Protein AF-A0A7K1Y339-F1 (afdb_monomer_lite)

Sequence (125 aa):
MKIVFTLLFFILSVAIARSQTPPGEPPVYSLSVVMKVKDITSVITISETKINALYTFFQKEETAFAHARDTNAPSLQTQALIASLKAEFRTILTPQELKAYSAKRRGAYYAETDSTITRQPGNRR

Foldseek 3Di:
DDPPPPPVPVVVPVPPDPPPDPPPDDDDADPQLVVQLCLLCVQDPDDPVLSVVSSVLVVVVVVVVVVCVVVVPDPVVVVVSLVVSLVVNCVSDDPVSLQSSCVVVPPPSNHDDPPDPPPPPPPDD

Radius of gyration: 18.91 Å; chains: 1; bounding box: 50×37×57 Å

Structure (mmCIF, N/CA/C/O backbone):
data_AF-A0A7K1Y339-F1
#
_entry.id   AF-A0A7K1Y339-F1
#
loop_
_atom_site.group_PDB
_atom_site.id
_atom_site.type_symbol
_atom_site.label_atom_id
_atom_site.label_alt_id
_atom_site.label_comp_id
_atom_site.label_asym_id
_atom_site.label_entity_id
_atom_site.label_seq_id
_atom_site.pdbx_PDB_ins_code
_atom_site.Cartn_x
_atom_site.Cartn_y
_atom_site.Cartn_z
_atom_site.occupancy
_atom_site.B_iso_or_equiv
_atom_site.auth_seq_id
_atom_site.auth_comp_id
_atom_site.auth_asym_id
_atom_site.auth_atom_id
_atom_site.pdbx_PDB_model_num
ATOM 1 N N . MET A 1 1 ? 36.202 19.076 -8.432 1.00 43.69 1 MET A N 1
ATOM 2 C CA . MET A 1 1 ? 35.023 18.625 -7.656 1.00 43.69 1 MET A CA 1
ATOM 3 C C . MET A 1 1 ? 33.811 19.464 -8.036 1.00 43.69 1 MET A C 1
ATOM 5 O O . MET A 1 1 ? 33.945 20.679 -7.980 1.00 43.69 1 MET A O 1
ATOM 9 N N . LYS A 1 2 ? 32.690 18.809 -8.395 1.00 44.88 2 LYS A N 1
ATOM 10 C CA . LYS A 1 2 ? 31.268 19.251 -8.366 1.00 44.88 2 LYS A CA 1
ATOM 11 C C . LYS A 1 2 ? 30.486 18.641 -9.547 1.00 44.88 2 LYS A C 1
ATOM 13 O O . LYS A 1 2 ? 30.092 19.334 -10.471 1.00 44.88 2 LYS A O 1
ATOM 18 N N . ILE A 1 3 ? 30.258 17.328 -9.489 1.00 48.50 3 ILE A N 1
ATOM 19 C CA . ILE A 1 3 ? 29.213 16.632 -10.263 1.00 48.50 3 ILE A CA 1
ATOM 20 C C . ILE A 1 3 ? 28.384 15.860 -9.234 1.00 48.50 3 ILE A C 1
ATOM 22 O O . ILE A 1 3 ? 28.547 14.659 -9.072 1.00 48.50 3 ILE A O 1
ATOM 26 N N . VAL A 1 4 ? 27.613 16.569 -8.406 1.00 52.59 4 VAL A N 1
ATOM 27 C CA . VAL A 1 4 ? 26.794 15.917 -7.358 1.00 52.59 4 VAL A CA 1
ATOM 28 C C . VAL A 1 4 ? 25.350 16.433 -7.331 1.00 52.59 4 VAL A C 1
ATOM 30 O O . VAL A 1 4 ? 24.521 15.887 -6.621 1.00 52.59 4 VAL A O 1
ATOM 33 N N . PHE A 1 5 ? 24.983 17.426 -8.146 1.00 46.12 5 PHE A N 1
ATOM 34 C CA . PHE A 1 5 ? 23.655 18.050 -8.037 1.00 46.12 5 PHE A CA 1
ATOM 35 C C . PHE A 1 5 ? 22.625 17.648 -9.097 1.00 46.12 5 PHE A C 1
ATOM 37 O O . PHE A 1 5 ? 21.471 18.046 -8.992 1.00 46.12 5 PHE A O 1
ATOM 44 N N . THR A 1 6 ? 22.986 16.823 -10.081 1.00 46.34 6 THR A N 1
ATOM 45 C CA . THR A 1 6 ? 22.084 16.494 -11.201 1.00 46.34 6 THR A CA 1
ATOM 46 C C . THR A 1 6 ? 21.335 15.170 -11.064 1.00 46.34 6 THR A C 1
ATOM 48 O O . THR A 1 6 ? 20.462 14.899 -11.881 1.00 46.34 6 THR A O 1
ATOM 51 N N . LEU A 1 7 ? 21.612 14.352 -10.040 1.00 44.91 7 LEU A N 1
ATOM 52 C CA . LEU A 1 7 ? 20.936 13.053 -9.887 1.00 44.91 7 LEU A CA 1
ATOM 53 C C . LEU A 1 7 ? 19.623 13.122 -9.085 1.00 44.91 7 LEU A C 1
ATOM 55 O O . LEU A 1 7 ? 18.794 12.224 -9.194 1.00 44.91 7 LEU A O 1
ATOM 59 N N . LEU A 1 8 ? 19.407 14.187 -8.304 1.00 45.91 8 LEU A N 1
ATOM 60 C CA . LEU A 1 8 ? 18.222 14.319 -7.443 1.00 45.91 8 LEU A CA 1
ATOM 61 C C . LEU A 1 8 ? 16.972 14.830 -8.174 1.00 45.91 8 LEU A C 1
ATOM 63 O O . LEU A 1 8 ? 15.867 14.656 -7.672 1.00 45.91 8 LEU A O 1
ATOM 67 N N . PHE A 1 9 ? 17.118 15.402 -9.372 1.00 43.44 9 PHE A N 1
ATOM 68 C CA . PHE A 1 9 ? 15.977 15.900 -10.149 1.00 43.44 9 PHE A CA 1
ATOM 69 C C . PHE A 1 9 ? 15.334 14.846 -11.061 1.00 43.44 9 PHE A C 1
ATOM 71 O O . PHE A 1 9 ? 14.187 15.013 -11.463 1.00 43.44 9 PHE A O 1
ATOM 78 N N . PHE A 1 10 ? 16.022 13.739 -11.366 1.00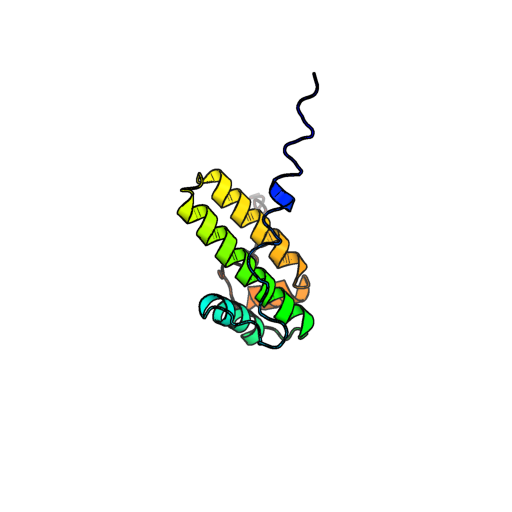 43.19 10 PHE A N 1
ATOM 79 C CA . PHE A 1 10 ? 15.504 12.754 -12.325 1.00 43.19 10 PHE A CA 1
ATOM 80 C C . PHE A 1 10 ? 14.452 11.804 -11.727 1.00 43.19 10 PHE A C 1
ATOM 82 O O . PHE A 1 10 ? 13.644 11.235 -12.454 1.00 43.19 10 PHE A O 1
ATOM 89 N N . ILE A 1 11 ? 14.403 11.671 -10.398 1.00 50.03 11 ILE A N 1
ATOM 90 C CA . ILE A 1 11 ? 13.424 10.805 -9.719 1.00 50.03 11 ILE A CA 1
ATOM 91 C C . ILE A 1 11 ? 12.065 11.513 -9.560 1.00 50.03 11 ILE A C 1
ATOM 93 O O . ILE A 1 11 ? 11.037 10.858 -9.404 1.00 50.03 11 ILE A O 1
ATOM 97 N N . LEU A 1 12 ? 12.029 12.850 -9.648 1.00 43.50 12 LEU A N 1
ATOM 98 C CA . LEU A 1 12 ? 10.802 13.624 -9.432 1.00 43.50 12 LEU A CA 1
ATOM 99 C C . LEU A 1 12 ? 9.915 13.725 -10.689 1.00 43.50 12 LEU A C 1
ATOM 101 O O . LEU A 1 12 ? 8.715 13.957 -10.576 1.00 43.50 12 LEU A O 1
ATOM 105 N N . SER A 1 13 ? 10.466 13.487 -11.882 1.00 39.03 13 SER A N 1
ATOM 106 C CA . SER A 1 13 ? 9.750 13.694 -13.154 1.00 39.03 13 SER A CA 1
ATOM 107 C C . SER A 1 13 ? 8.990 12.470 -13.679 1.00 39.03 13 SER A C 1
ATOM 109 O O . SER A 1 13 ? 8.249 12.589 -14.652 1.00 39.03 13 SER A O 1
ATOM 111 N N . VAL A 1 14 ? 9.114 11.297 -13.046 1.00 45.62 14 VAL A N 1
ATOM 112 C CA . VAL A 1 14 ? 8.361 10.087 -13.451 1.00 45.62 14 VAL A CA 1
ATOM 113 C C . VAL A 1 14 ? 6.949 10.055 -12.834 1.00 45.62 14 VAL A C 1
ATOM 115 O O . VAL A 1 14 ? 6.114 9.242 -13.218 1.00 45.62 14 VAL A O 1
ATOM 118 N N . ALA A 1 15 ? 6.626 10.982 -11.927 1.00 44.94 15 ALA A N 1
ATOM 119 C CA . ALA A 1 15 ? 5.356 10.986 -11.199 1.00 44.94 15 ALA A CA 1
ATOM 120 C C . ALA A 1 15 ? 4.168 11.649 -11.930 1.00 44.94 15 ALA A C 1
ATOM 122 O O . ALA A 1 15 ? 3.056 11.581 -11.419 1.00 44.94 15 ALA A O 1
ATOM 123 N N . ILE A 1 16 ? 4.355 12.286 -13.096 1.00 46.22 16 ILE A N 1
ATOM 124 C CA . ILE A 1 16 ? 3.295 13.132 -13.696 1.00 46.22 16 ILE A CA 1
ATOM 125 C C . ILE A 1 16 ? 2.638 12.519 -14.951 1.00 46.22 16 ILE A C 1
ATOM 127 O O . ILE A 1 16 ? 1.604 13.000 -15.399 1.00 46.22 16 ILE A O 1
ATOM 131 N N . ALA A 1 17 ? 3.145 11.420 -15.517 1.00 40.41 17 ALA A N 1
ATOM 132 C CA . ALA A 1 17 ? 2.777 11.078 -16.898 1.00 40.41 17 ALA A CA 1
ATOM 133 C C . ALA A 1 17 ? 1.731 9.964 -17.130 1.00 40.41 17 ALA A C 1
ATOM 135 O O . ALA A 1 17 ? 1.423 9.726 -18.295 1.00 40.41 17 ALA A O 1
ATOM 136 N N . ARG A 1 18 ? 1.178 9.251 -16.128 1.00 46.31 18 ARG A N 1
ATOM 137 C CA . ARG A 1 18 ? 0.265 8.105 -16.414 1.00 46.31 18 ARG A CA 1
ATOM 138 C C . ARG A 1 18 ? -0.930 7.885 -15.477 1.00 46.31 18 ARG A C 1
ATOM 140 O O . ARG A 1 18 ? -1.367 6.753 -15.296 1.00 46.31 18 ARG A O 1
ATOM 147 N N . SER A 1 19 ? -1.522 8.945 -14.943 1.00 43.09 19 SER A N 1
ATOM 148 C CA . SER A 1 19 ? -2.806 8.827 -14.225 1.00 43.09 19 SER A CA 1
ATOM 149 C C . SER A 1 19 ? -3.696 10.057 -14.389 1.00 43.09 19 SER A C 1
ATOM 151 O O . SER A 1 19 ? -4.417 10.454 -13.481 1.00 43.09 19 SER A O 1
ATOM 153 N N . GLN A 1 20 ? -3.677 10.661 -15.578 1.00 40.06 20 GLN A N 1
ATOM 154 C CA . GLN A 1 20 ? -4.743 11.574 -15.978 1.00 40.06 20 GLN A CA 1
ATOM 155 C C . GLN A 1 20 ? -5.907 10.736 -16.513 1.00 40.06 20 GLN A C 1
ATOM 157 O O . GLN A 1 20 ? -6.031 10.520 -17.716 1.00 40.06 20 GLN A O 1
ATOM 162 N N . THR A 1 21 ? -6.738 10.212 -15.608 1.00 46.62 21 THR A N 1
ATOM 163 C CA . THR A 1 21 ? -8.114 9.848 -15.963 1.00 46.62 21 THR A CA 1
ATOM 164 C C . THR A 1 21 ? -8.769 11.091 -16.580 1.00 46.62 21 THR A C 1
ATOM 166 O O . THR A 1 21 ? -8.566 12.192 -16.051 1.00 46.62 21 THR A O 1
ATOM 169 N N . PRO A 1 22 ? -9.518 10.970 -17.690 1.00 49.03 22 PRO A N 1
ATOM 170 C CA . PRO A 1 22 ? -10.270 12.088 -18.243 1.00 49.03 22 PRO A CA 1
ATOM 171 C C . PRO A 1 22 ? -11.114 12.755 -17.144 1.00 49.03 22 PRO A C 1
ATOM 173 O O . PRO A 1 22 ? -11.708 12.043 -16.326 1.00 49.03 22 PRO A O 1
ATOM 176 N N . PRO A 1 23 ? -11.177 14.099 -17.080 1.00 48.56 23 PRO A N 1
ATOM 177 C CA . PRO A 1 23 ? -12.014 14.776 -16.100 1.00 48.56 23 PRO A CA 1
ATOM 178 C C . PRO A 1 23 ? -13.475 14.356 -16.313 1.00 48.56 23 PRO A C 1
ATOM 180 O O . PRO A 1 23 ? -14.069 14.678 -17.337 1.00 48.56 23 PRO A O 1
ATOM 183 N N . GLY A 1 24 ? -14.034 13.610 -15.355 1.00 51.12 24 GLY A N 1
ATOM 184 C CA . GLY A 1 24 ? -15.418 13.122 -15.391 1.00 51.12 24 GLY A CA 1
ATOM 185 C C . GLY A 1 24 ? -15.583 11.605 -15.275 1.00 51.12 24 GLY A C 1
ATOM 186 O O . GLY A 1 24 ? -16.692 11.158 -14.993 1.00 51.12 24 GLY A O 1
ATOM 187 N N . GLU A 1 25 ? -14.516 10.814 -15.418 1.00 56.31 25 GLU A N 1
ATOM 188 C CA . GLU A 1 25 ? -14.578 9.365 -15.191 1.00 56.31 25 GLU A CA 1
ATOM 189 C C . GLU A 1 25 ? -14.019 8.984 -13.811 1.00 56.31 25 GLU A C 1
ATOM 191 O O . GLU A 1 25 ? -12.963 9.489 -13.409 1.00 56.31 25 GLU A O 1
ATOM 196 N N . PRO A 1 26 ? -14.704 8.101 -13.055 1.00 60.53 26 PRO A N 1
ATOM 197 C CA . PRO A 1 26 ? -14.173 7.609 -11.795 1.00 60.53 26 PRO A CA 1
ATOM 198 C C . PRO A 1 26 ? -12.864 6.844 -12.050 1.00 60.53 26 PRO A C 1
ATOM 200 O O . PRO A 1 26 ? -12.760 6.120 -13.043 1.00 60.53 26 PRO A O 1
ATOM 203 N N . PRO A 1 27 ? -11.855 6.964 -11.169 1.00 67.62 27 PRO A N 1
ATOM 204 C CA . PRO A 1 27 ? -10.621 6.205 -11.308 1.00 67.62 27 PRO A CA 1
ATOM 205 C C . PRO A 1 27 ? -10.926 4.703 -11.292 1.00 67.62 27 PRO A C 1
ATOM 207 O O . PRO A 1 27 ? -11.461 4.166 -10.320 1.00 67.62 27 PRO A O 1
ATOM 210 N N . VAL A 1 28 ? -10.587 4.018 -12.384 1.00 80.50 28 VAL A N 1
ATOM 211 C CA . VAL A 1 28 ? -10.723 2.563 -12.482 1.00 80.50 28 VAL A CA 1
ATOM 212 C C . VAL A 1 28 ? -9.484 1.926 -11.862 1.00 80.50 28 VAL A C 1
ATOM 214 O O . VAL A 1 28 ? -8.404 1.921 -12.451 1.00 80.50 28 VAL A O 1
ATOM 217 N N . TYR A 1 29 ? -9.634 1.405 -10.646 1.00 87.25 29 TYR A N 1
ATOM 218 C CA . TYR A 1 29 ? -8.570 0.688 -9.947 1.00 87.25 29 TYR A CA 1
ATOM 219 C C . TYR A 1 29 ? -8.504 -0.781 -10.378 1.00 87.25 29 TYR A C 1
ATOM 221 O O . TYR A 1 29 ? -9.526 -1.409 -10.662 1.00 87.25 29 TYR A O 1
ATOM 229 N N . SER A 1 30 ? -7.296 -1.351 -10.381 1.00 92.50 30 SER A N 1
ATOM 230 C CA . SER A 1 30 ? -7.108 -2.785 -10.612 1.00 92.50 30 SER A CA 1
ATOM 231 C C . SER A 1 30 ? -7.787 -3.607 -9.506 1.00 92.50 30 SER A C 1
ATOM 233 O O . SER A 1 30 ? -7.931 -3.157 -8.364 1.00 92.50 30 SER A O 1
ATOM 235 N N . LEU A 1 31 ? -8.156 -4.857 -9.808 1.00 92.62 31 LEU A N 1
ATOM 236 C CA . LEU A 1 31 ? -8.709 -5.768 -8.799 1.00 92.62 31 LEU A CA 1
ATOM 237 C C . LEU A 1 31 ? -7.740 -5.970 -7.620 1.00 92.62 31 LEU A C 1
ATOM 239 O O . LEU A 1 31 ? -8.176 -6.061 -6.476 1.00 92.62 31 LEU A O 1
ATOM 243 N N . SER A 1 32 ? -6.431 -6.001 -7.888 1.00 92.94 32 SER A N 1
ATOM 244 C CA . SER A 1 32 ? -5.388 -6.099 -6.860 1.00 92.94 32 SER A CA 1
ATOM 245 C C . SER A 1 32 ? -5.461 -4.925 -5.881 1.00 92.94 32 SER A C 1
ATOM 247 O O . SER A 1 32 ? -5.543 -5.137 -4.670 1.00 92.94 32 SER A O 1
ATOM 249 N N . VAL A 1 33 ? -5.519 -3.693 -6.399 1.00 93.88 33 VAL A N 1
ATOM 250 C CA . VAL A 1 33 ? -5.653 -2.473 -5.593 1.00 93.88 33 VAL A CA 1
ATOM 251 C C . VAL A 1 33 ? -6.926 -2.518 -4.747 1.00 93.88 33 VAL A C 1
ATOM 253 O O . VAL A 1 33 ? -6.860 -2.332 -3.531 1.00 93.88 33 VAL A O 1
ATOM 256 N N . VAL A 1 34 ? -8.072 -2.832 -5.358 1.00 94.62 34 VAL A N 1
ATOM 257 C CA . VAL A 1 34 ? -9.362 -2.921 -4.650 1.00 94.62 34 VAL A CA 1
ATOM 258 C C . VAL A 1 34 ? -9.301 -3.948 -3.520 1.00 94.62 34 VAL A C 1
ATOM 260 O O . VAL A 1 34 ? -9.744 -3.673 -2.405 1.00 94.62 34 VAL A O 1
ATOM 263 N N . MET A 1 35 ? -8.708 -5.116 -3.768 1.00 94.81 35 MET A N 1
ATOM 264 C CA . MET A 1 35 ? -8.581 -6.166 -2.759 1.00 94.81 35 MET A CA 1
ATOM 265 C C . MET A 1 35 ? -7.655 -5.764 -1.609 1.00 94.81 35 MET A C 1
ATOM 267 O O . MET A 1 35 ? -7.981 -6.059 -0.461 1.00 94.81 35 MET A O 1
ATOM 271 N N . LYS A 1 36 ? -6.553 -5.051 -1.877 1.00 94.88 36 LYS A N 1
ATOM 272 C CA . LYS A 1 36 ? -5.655 -4.534 -0.829 1.00 94.88 36 LYS A CA 1
ATOM 273 C C . LYS A 1 36 ? -6.322 -3.460 0.037 1.00 94.88 36 LYS A C 1
ATOM 275 O O . LYS A 1 36 ? -6.162 -3.472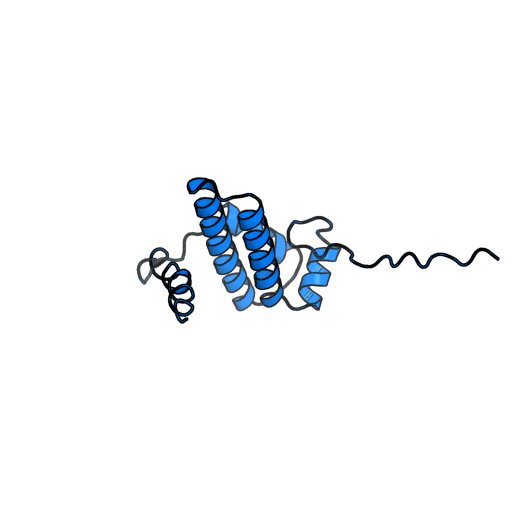 1.253 1.00 94.88 36 LYS A O 1
ATOM 280 N N . VAL A 1 37 ? -7.120 -2.563 -0.545 1.00 95.31 37 VAL A N 1
ATOM 281 C CA . VAL A 1 37 ? -7.888 -1.582 0.249 1.00 95.31 37 VAL A CA 1
ATOM 282 C C . VAL A 1 37 ? -8.981 -2.275 1.062 1.00 95.31 37 VAL A C 1
ATOM 284 O O . VAL A 1 37 ? -9.157 -1.987 2.249 1.00 95.31 37 V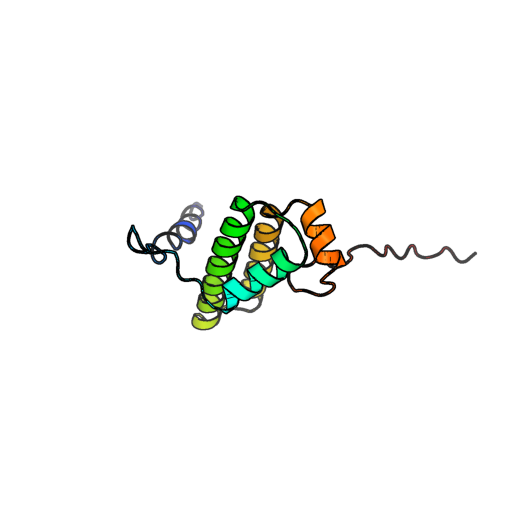AL A O 1
ATOM 287 N N . LYS A 1 38 ? -9.696 -3.228 0.455 1.00 93.94 38 LYS A N 1
ATOM 288 C CA . LYS A 1 38 ? -10.725 -4.021 1.137 1.00 93.94 38 LYS A CA 1
ATOM 289 C C . LYS A 1 38 ? -10.148 -4.832 2.297 1.00 93.94 38 LYS A C 1
ATOM 291 O O . LYS A 1 38 ? -10.775 -4.911 3.346 1.00 93.94 38 LYS A O 1
ATOM 296 N N . ASP A 1 39 ? -8.952 -5.393 2.135 1.00 92.75 39 ASP A N 1
ATOM 297 C CA . ASP A 1 39 ? -8.224 -6.099 3.192 1.00 92.75 39 ASP A CA 1
ATOM 298 C C . ASP A 1 39 ? -8.110 -5.253 4.467 1.00 92.75 39 ASP A C 1
ATOM 300 O O . ASP A 1 39 ? -8.464 -5.717 5.549 1.00 92.75 39 ASP A O 1
ATOM 304 N N . ILE A 1 40 ? -7.710 -3.990 4.325 1.00 93.81 40 ILE A N 1
ATOM 305 C CA . ILE A 1 40 ? -7.525 -3.062 5.446 1.00 93.81 40 ILE A CA 1
ATOM 306 C C . ILE A 1 40 ? -8.875 -2.609 6.009 1.00 93.81 40 ILE A C 1
ATOM 308 O O . ILE A 1 40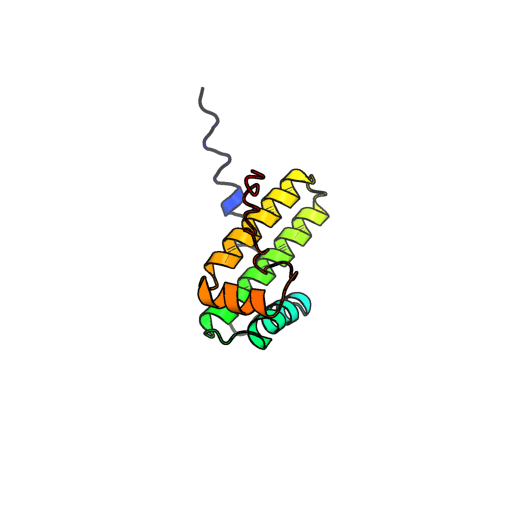 ? -9.135 -2.743 7.205 1.00 93.81 40 ILE A O 1
ATOM 312 N N . THR A 1 41 ? -9.755 -2.105 5.145 1.00 95.00 41 THR A N 1
ATOM 313 C CA . THR A 1 41 ? -11.058 -1.536 5.540 1.00 95.00 41 THR A CA 1
ATOM 314 C C . THR A 1 41 ? -12.036 -2.572 6.098 1.00 95.00 41 THR A C 1
ATOM 316 O O . THR A 1 41 ? -12.937 -2.220 6.852 1.00 95.00 41 THR A O 1
ATOM 319 N N . SER A 1 42 ? -11.847 -3.863 5.800 1.00 93.94 42 SER A N 1
ATOM 320 C CA . SER A 1 42 ? -12.626 -4.949 6.416 1.00 93.94 42 SER A CA 1
ATOM 321 C C . SER A 1 42 ? -12.292 -5.187 7.892 1.00 93.94 42 SER A C 1
ATOM 323 O O . SER A 1 42 ? -13.022 -5.889 8.590 1.00 93.94 42 SER A O 1
ATOM 325 N N . VAL A 1 43 ? -11.180 -4.621 8.363 1.00 92.56 43 VAL A N 1
ATOM 326 C CA . VAL A 1 43 ? -10.606 -4.886 9.683 1.00 92.56 43 VAL A CA 1
ATOM 327 C C . VAL A 1 43 ? -10.604 -3.639 10.561 1.00 92.56 43 VAL A C 1
ATOM 329 O O . VAL A 1 43 ? -10.800 -3.747 11.773 1.00 92.56 43 VAL A O 1
ATOM 332 N N . ILE A 1 44 ? -10.372 -2.470 9.966 1.00 92.88 44 ILE A N 1
ATOM 333 C CA . ILE A 1 44 ? -10.332 -1.187 10.666 1.00 92.88 44 ILE A CA 1
ATOM 334 C C . ILE A 1 44 ? -11.246 -0.164 9.994 1.00 92.88 44 ILE A C 1
ATOM 336 O O . ILE A 1 44 ? -11.302 -0.061 8.770 1.00 92.88 44 ILE A O 1
ATOM 340 N N . THR A 1 45 ? -11.923 0.637 10.814 1.00 95.00 45 THR A N 1
ATOM 341 C CA . THR A 1 45 ? -12.693 1.793 10.348 1.00 95.00 45 THR A CA 1
ATOM 342 C C . THR A 1 45 ? -11.765 2.996 10.233 1.00 95.00 45 THR A C 1
ATOM 344 O O . THR A 1 45 ? -11.123 3.377 11.210 1.00 95.00 45 THR A O 1
ATOM 347 N N . ILE A 1 46 ? -11.705 3.602 9.050 1.00 95.06 46 ILE A N 1
ATOM 348 C CA . ILE A 1 46 ? -10.874 4.773 8.743 1.00 95.06 46 ILE A CA 1
ATOM 349 C C . ILE A 1 46 ? -11.673 5.775 7.905 1.00 95.06 46 ILE A C 1
ATOM 351 O O . ILE A 1 46 ? -12.698 5.424 7.322 1.00 95.06 46 ILE A O 1
ATOM 355 N N . SER A 1 47 ? -11.219 7.028 7.852 1.00 95.69 47 SER A N 1
ATOM 356 C CA . SER A 1 47 ? -11.891 8.068 7.069 1.00 95.69 47 SER A CA 1
ATOM 357 C C . SER A 1 47 ? -11.800 7.814 5.562 1.00 95.69 47 SER A C 1
ATOM 359 O O . SER A 1 47 ? -10.830 7.233 5.073 1.00 95.69 47 SER A O 1
ATOM 361 N N . GLU A 1 48 ? -12.771 8.329 4.808 1.00 92.88 48 GLU A N 1
ATOM 362 C CA . GLU A 1 48 ? -12.788 8.256 3.340 1.00 92.88 48 GLU A CA 1
ATOM 363 C C . GLU A 1 48 ? -11.517 8.853 2.712 1.00 92.88 48 GLU A C 1
ATOM 365 O O . GLU A 1 48 ? -10.950 8.290 1.779 1.00 92.88 48 GLU A O 1
ATOM 370 N N . THR A 1 49 ? -10.980 9.927 3.297 1.00 94.56 49 THR A N 1
ATOM 371 C CA . THR A 1 49 ? -9.696 10.512 2.886 1.00 94.56 49 THR A CA 1
ATOM 372 C C . THR A 1 49 ? -8.548 9.499 2.944 1.00 94.56 49 THR A C 1
ATOM 374 O O . THR A 1 49 ? -7.739 9.438 2.021 1.00 94.56 49 THR A O 1
ATOM 377 N N . LYS A 1 50 ? -8.479 8.671 3.995 1.00 94.81 50 LYS A N 1
ATOM 378 C CA . LYS A 1 50 ? -7.456 7.619 4.112 1.00 94.81 50 LYS A CA 1
ATOM 379 C C . LYS A 1 50 ? -7.718 6.463 3.160 1.00 94.81 50 LYS A C 1
ATOM 381 O O . LYS A 1 50 ? -6.768 5.918 2.615 1.00 94.81 50 LYS A O 1
ATOM 386 N N . ILE A 1 51 ? -8.982 6.120 2.916 1.00 95.00 51 ILE A N 1
ATOM 387 C CA . ILE A 1 51 ? -9.354 5.114 1.912 1.00 95.00 51 ILE A CA 1
ATOM 388 C C . ILE A 1 51 ? -8.840 5.545 0.530 1.00 95.00 51 ILE A C 1
ATOM 390 O O . ILE A 1 51 ? -8.161 4.769 -0.140 1.00 95.00 51 ILE A O 1
ATOM 394 N N . ASN A 1 52 ? -9.059 6.802 0.143 1.00 93.56 52 ASN A N 1
ATOM 395 C CA . ASN A 1 52 ? -8.560 7.353 -1.121 1.00 93.56 52 ASN A CA 1
ATOM 396 C C . ASN A 1 52 ? -7.023 7.412 -1.171 1.00 93.56 52 ASN A C 1
ATOM 398 O O . ASN A 1 52 ? -6.416 7.111 -2.204 1.00 93.56 52 ASN A O 1
ATOM 402 N N . ALA A 1 53 ? -6.372 7.736 -0.049 1.00 94.12 53 ALA A N 1
ATOM 403 C CA . ALA A 1 53 ? -4.916 7.674 0.062 1.00 94.12 53 ALA A CA 1
ATOM 404 C C . ALA A 1 53 ? -4.379 6.241 -0.114 1.00 94.12 53 ALA A C 1
ATOM 406 O O . ALA A 1 53 ? -3.382 6.052 -0.807 1.00 94.12 53 ALA A O 1
ATOM 407 N N . LEU A 1 54 ? -5.056 5.226 0.436 1.00 95.94 54 LEU A N 1
ATOM 408 C CA . LEU A 1 54 ? -4.700 3.816 0.248 1.00 95.94 54 LEU A CA 1
ATOM 409 C C . LEU A 1 54 ? -4.857 3.377 -1.212 1.00 95.94 54 LEU A C 1
ATOM 411 O O . LEU A 1 54 ? -3.960 2.726 -1.742 1.00 95.94 54 LEU A O 1
ATOM 415 N N . TYR A 1 55 ? -5.948 3.761 -1.880 1.00 95.38 55 TYR A N 1
ATOM 416 C CA . TYR A 1 55 ? -6.130 3.505 -3.313 1.00 95.38 55 TYR A CA 1
ATOM 417 C C . TYR A 1 55 ? -4.981 4.085 -4.145 1.00 95.38 55 TYR A C 1
ATOM 419 O O . TYR A 1 55 ? -4.385 3.388 -4.967 1.00 95.38 55 TYR A O 1
ATOM 427 N N . THR A 1 56 ? -4.627 5.342 -3.877 1.00 94.19 56 THR A N 1
ATOM 428 C CA . THR A 1 56 ? -3.535 6.046 -4.565 1.00 94.19 56 THR A CA 1
ATOM 429 C C . THR A 1 56 ? -2.187 5.374 -4.300 1.00 94.19 56 THR A C 1
ATOM 431 O O . THR A 1 56 ? -1.404 5.136 -5.221 1.00 94.19 56 THR A O 1
ATOM 434 N N . PHE A 1 57 ? -1.930 5.010 -3.043 1.00 95.69 57 PHE A N 1
ATOM 435 C CA . PHE A 1 57 ? -0.720 4.311 -2.632 1.00 95.69 57 PHE A CA 1
ATOM 436 C C . PHE A 1 57 ? -0.574 2.949 -3.320 1.00 95.69 57 PHE A C 1
ATOM 438 O O . PHE A 1 57 ? 0.479 2.667 -3.886 1.00 95.69 57 PHE A O 1
ATOM 445 N N . PHE A 1 58 ? -1.616 2.115 -3.326 1.00 95.88 58 PHE A N 1
ATOM 446 C CA . PHE A 1 58 ? -1.543 0.788 -3.941 1.00 95.88 58 PHE A CA 1
ATOM 447 C C . PHE A 1 58 ? -1.452 0.848 -5.469 1.00 95.88 58 PHE A C 1
ATOM 449 O O . PHE A 1 58 ? -0.789 0.006 -6.070 1.00 95.88 58 PHE A O 1
ATOM 456 N N . GLN A 1 59 ? -2.035 1.864 -6.109 1.00 94.62 59 GLN A N 1
ATOM 457 C CA . GLN A 1 59 ? -1.833 2.101 -7.541 1.00 94.62 59 GLN A CA 1
ATOM 458 C C . GLN A 1 59 ? -0.373 2.473 -7.857 1.00 94.62 59 GLN A C 1
ATOM 460 O O . GLN A 1 59 ? 0.217 1.970 -8.821 1.00 94.62 59 GLN A O 1
ATOM 465 N N . LYS A 1 60 ? 0.241 3.322 -7.024 1.00 93.38 60 LYS A N 1
ATOM 466 C CA . LYS A 1 60 ? 1.668 3.660 -7.114 1.00 93.38 60 LYS A CA 1
ATOM 467 C C . LYS A 1 60 ? 2.553 2.435 -6.878 1.00 93.38 60 LYS A C 1
ATOM 469 O O . LYS A 1 60 ? 3.497 2.214 -7.631 1.00 93.38 60 LYS A O 1
ATOM 474 N N . GLU A 1 61 ? 2.249 1.642 -5.857 1.00 94.62 61 GLU A N 1
ATOM 475 C CA . GLU A 1 61 ? 2.957 0.405 -5.518 1.00 94.62 61 GLU A CA 1
ATOM 476 C C . GLU A 1 61 ? 2.933 -0.589 -6.692 1.00 94.62 61 GLU A C 1
ATOM 478 O O . GLU A 1 61 ? 3.980 -1.100 -7.088 1.00 94.62 61 GLU A O 1
ATOM 483 N N . GLU A 1 62 ? 1.761 -0.813 -7.295 1.00 93.00 62 GLU A N 1
ATOM 484 C CA . GLU A 1 62 ? 1.600 -1.687 -8.461 1.00 93.00 62 GLU A CA 1
ATOM 485 C C . GLU A 1 62 ? 2.459 -1.215 -9.641 1.00 93.00 62 GLU A C 1
ATOM 487 O O . GLU A 1 62 ? 3.196 -2.007 -10.232 1.00 93.00 62 GLU A O 1
ATOM 492 N N . THR A 1 63 ? 2.445 0.090 -9.921 1.00 91.50 63 THR A N 1
ATOM 493 C CA . THR A 1 63 ? 3.263 0.695 -10.983 1.00 91.50 63 THR A CA 1
ATOM 494 C C . THR A 1 63 ? 4.760 0.537 -10.702 1.00 91.50 63 THR A C 1
ATOM 496 O O . THR A 1 63 ? 5.535 0.205 -11.601 1.00 91.50 63 THR A O 1
ATOM 499 N N . ALA A 1 64 ? 5.182 0.738 -9.452 1.00 91.12 64 ALA A N 1
ATOM 500 C CA . ALA A 1 64 ? 6.580 0.630 -9.056 1.00 91.12 64 ALA A CA 1
ATOM 501 C C . ALA A 1 64 ? 7.104 -0.809 -9.172 1.00 91.12 64 ALA A C 1
ATOM 503 O O . ALA A 1 64 ? 8.218 -1.018 -9.657 1.00 91.12 64 ALA A O 1
ATOM 504 N N . PHE A 1 65 ? 6.303 -1.807 -8.786 1.00 90.31 65 PHE A N 1
ATOM 505 C CA . PHE A 1 65 ? 6.673 -3.213 -8.952 1.00 90.31 65 PHE A CA 1
ATOM 506 C C . PHE A 1 65 ? 6.652 -3.665 -10.408 1.00 90.31 65 PHE A C 1
ATOM 508 O O . PHE A 1 65 ? 7.553 -4.400 -10.810 1.00 90.31 65 PHE A O 1
ATOM 515 N N . ALA A 1 66 ? 5.681 -3.210 -11.206 1.00 90.44 66 ALA A N 1
ATOM 516 C CA . ALA A 1 66 ? 5.677 -3.463 -12.644 1.00 90.44 66 ALA A CA 1
ATOM 517 C C . ALA A 1 66 ? 6.967 -2.929 -13.285 1.00 90.44 66 ALA A C 1
ATOM 519 O O . ALA A 1 66 ? 7.682 -3.681 -13.938 1.00 90.44 66 ALA A O 1
ATOM 520 N N . HIS A 1 67 ? 7.346 -1.685 -12.982 1.00 88.50 67 HIS A N 1
ATOM 521 C CA . HIS A 1 67 ? 8.585 -1.092 -13.481 1.00 88.50 67 HIS A CA 1
ATOM 522 C C . HIS A 1 67 ? 9.845 -1.837 -13.008 1.00 88.50 67 HIS A C 1
ATOM 524 O O . HIS A 1 67 ? 10.747 -2.099 -13.804 1.00 88.50 67 HIS A O 1
ATOM 530 N N . ALA A 1 68 ? 9.932 -2.197 -11.724 1.00 88.75 68 ALA A N 1
ATOM 531 C CA . ALA A 1 68 ? 11.071 -2.948 -11.191 1.00 88.75 68 ALA A CA 1
ATOM 532 C C . ALA A 1 68 ? 11.223 -4.321 -11.867 1.00 88.75 68 ALA A C 1
ATOM 534 O O . ALA A 1 68 ? 12.340 -4.749 -12.155 1.00 88.75 68 ALA A O 1
ATOM 535 N N . ARG A 1 69 ? 10.101 -4.987 -12.165 1.00 89.56 69 ARG A N 1
ATOM 536 C CA . ARG A 1 69 ? 10.080 -6.249 -12.908 1.00 89.56 69 ARG A CA 1
ATOM 537 C C . ARG A 1 69 ? 10.522 -6.048 -14.355 1.00 89.56 69 ARG A C 1
ATOM 539 O O . ARG A 1 69 ? 11.408 -6.758 -14.814 1.00 89.56 69 ARG A O 1
ATOM 546 N N . ASP A 1 70 ? 9.942 -5.076 -15.051 1.00 91.19 70 ASP A N 1
ATOM 547 C CA . ASP A 1 70 ? 10.191 -4.846 -16.478 1.00 91.19 70 ASP A CA 1
ATOM 548 C C . ASP A 1 70 ? 11.639 -4.388 -16.746 1.00 91.19 70 ASP A C 1
ATOM 550 O O . ASP A 1 70 ? 12.200 -4.664 -17.805 1.00 91.19 70 ASP A O 1
ATOM 554 N N . THR A 1 71 ? 12.280 -3.747 -15.764 1.00 89.81 71 THR A 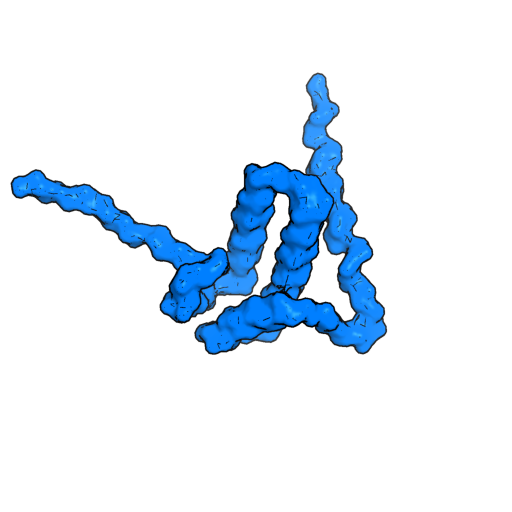N 1
ATOM 555 C CA . THR A 1 71 ? 13.694 -3.333 -15.826 1.00 89.81 71 THR A CA 1
ATOM 556 C C . THR A 1 71 ? 14.680 -4.372 -15.286 1.00 89.81 71 THR A C 1
ATOM 558 O O . THR A 1 71 ? 15.883 -4.115 -15.292 1.00 89.81 71 THR A O 1
ATOM 561 N N . ASN A 1 72 ? 14.208 -5.541 -14.829 1.00 88.62 72 ASN A N 1
ATOM 562 C CA . ASN A 1 72 ? 15.020 -6.543 -14.127 1.00 88.62 72 ASN A CA 1
ATOM 563 C C . ASN A 1 72 ? 15.874 -5.915 -13.009 1.00 88.62 72 ASN A C 1
ATOM 565 O O . ASN A 1 72 ? 17.078 -6.167 -12.904 1.00 88.62 72 ASN A O 1
ATOM 569 N N . ALA A 1 73 ? 15.254 -5.052 -12.198 1.00 84.62 73 ALA A N 1
ATOM 570 C CA . ALA A 1 73 ? 15.949 -4.292 -11.172 1.00 84.62 73 ALA A CA 1
ATOM 571 C C . ALA A 1 73 ? 16.724 -5.221 -10.211 1.00 84.62 73 ALA A C 1
ATOM 573 O O . ALA A 1 73 ? 16.179 -6.233 -9.755 1.00 84.62 73 ALA A O 1
ATOM 574 N N . PRO A 1 74 ? 17.974 -4.879 -9.836 1.00 88.94 74 PRO A N 1
ATOM 575 C CA . PRO A 1 74 ? 18.747 -5.649 -8.869 1.00 88.94 74 PRO A CA 1
ATOM 576 C C . PRO A 1 74 ? 17.984 -5.887 -7.560 1.00 88.94 74 PRO A C 1
ATOM 578 O O . PRO A 1 74 ? 17.234 -5.024 -7.090 1.00 88.94 74 PRO A O 1
ATOM 581 N N . SER A 1 75 ? 18.235 -7.028 -6.914 1.00 87.38 75 SER A N 1
ATOM 582 C CA . SER A 1 75 ? 17.573 -7.413 -5.657 1.00 87.38 75 SER A CA 1
ATOM 583 C C . SER A 1 75 ? 17.687 -6.337 -4.572 1.00 87.38 75 SER A C 1
ATOM 585 O O . SER A 1 75 ? 16.709 -6.052 -3.886 1.00 87.38 75 SER A O 1
ATOM 587 N N . LEU A 1 76 ? 18.844 -5.675 -4.470 1.00 87.94 76 LEU A N 1
ATOM 588 C CA . LEU A 1 76 ? 19.075 -4.583 -3.524 1.00 87.94 76 LEU A CA 1
ATOM 589 C C . LEU A 1 76 ? 18.176 -3.363 -3.796 1.00 87.94 76 LEU A C 1
ATOM 591 O O . LEU A 1 76 ? 17.627 -2.782 -2.863 1.00 87.94 76 LEU A O 1
ATOM 595 N N . GLN A 1 77 ? 17.984 -2.993 -5.066 1.00 86.19 77 GLN A N 1
ATOM 596 C CA . GLN A 1 77 ? 17.101 -1.882 -5.440 1.00 86.19 77 GLN A CA 1
ATOM 597 C C . GLN A 1 77 ? 15.638 -2.229 -5.156 1.00 86.19 77 GLN A C 1
ATOM 599 O O . GLN A 1 77 ? 14.897 -1.405 -4.625 1.00 86.19 77 GLN A O 1
ATOM 604 N N . THR A 1 78 ? 15.246 -3.476 -5.421 1.00 87.62 78 THR A N 1
ATOM 605 C CA . THR A 1 78 ? 13.906 -3.976 -5.098 1.00 87.62 78 THR A CA 1
ATOM 606 C C . THR A 1 78 ? 13.654 -3.971 -3.586 1.00 87.62 78 THR A C 1
ATOM 608 O O . THR A 1 78 ? 12.589 -3.553 -3.140 1.00 87.62 78 THR A O 1
ATOM 611 N N . GLN A 1 79 ? 14.637 -4.355 -2.767 1.00 89.00 79 GLN A N 1
ATOM 612 C CA . GLN A 1 79 ? 14.530 -4.277 -1.304 1.00 89.00 79 GLN A CA 1
ATOM 613 C C . GLN A 1 79 ? 14.402 -2.832 -0.803 1.00 89.00 79 GLN A C 1
ATOM 615 O O . GLN A 1 79 ? 13.571 -2.558 0.064 1.00 89.00 79 GLN A O 1
ATOM 620 N N . ALA A 1 80 ? 15.179 -1.902 -1.364 1.00 89.00 80 ALA A N 1
ATOM 621 C CA . ALA A 1 80 ? 15.079 -0.483 -1.030 1.00 89.00 80 ALA A CA 1
ATOM 622 C C . ALA A 1 80 ? 13.706 0.098 -1.411 1.00 89.00 80 ALA A C 1
ATOM 624 O O . ALA A 1 80 ? 13.102 0.821 -0.617 1.00 89.00 80 ALA A O 1
ATOM 625 N N . LEU A 1 81 ? 13.176 -0.280 -2.580 1.00 89.69 81 LEU A N 1
ATOM 626 C CA . LEU A 1 81 ? 11.826 0.079 -3.013 1.00 89.69 81 LEU A CA 1
ATOM 627 C C . LEU A 1 81 ? 10.772 -0.435 -2.024 1.00 89.69 81 LEU A C 1
ATOM 629 O O . LEU A 1 81 ? 9.918 0.330 -1.580 1.00 89.69 81 LEU A O 1
ATOM 633 N N . ILE A 1 82 ? 10.863 -1.704 -1.622 1.00 90.12 82 ILE A N 1
ATOM 634 C CA . ILE A 1 82 ? 9.964 -2.304 -0.629 1.00 90.12 82 ILE A CA 1
ATOM 635 C C . ILE A 1 82 ? 10.012 -1.537 0.698 1.00 90.12 82 ILE A C 1
ATOM 637 O O . ILE A 1 82 ? 8.965 -1.228 1.268 1.00 90.12 82 ILE A O 1
ATOM 641 N N . ALA A 1 83 ? 11.210 -1.223 1.196 1.00 89.25 83 ALA A N 1
ATOM 642 C CA . ALA A 1 83 ? 11.376 -0.481 2.443 1.00 89.25 83 ALA A CA 1
ATOM 643 C C . ALA A 1 83 ? 10.767 0.928 2.353 1.00 89.25 83 ALA A C 1
ATOM 645 O O . ALA A 1 83 ? 10.068 1.352 3.275 1.00 89.25 83 ALA A O 1
ATOM 646 N N . SER A 1 84 ? 10.968 1.617 1.226 1.00 91.38 84 SER A N 1
ATOM 647 C CA . SER A 1 84 ? 10.385 2.935 0.962 1.00 91.38 84 SER A CA 1
ATOM 648 C C . SER A 1 84 ? 8.854 2.889 0.922 1.00 91.38 84 SER A C 1
ATOM 650 O O . SER A 1 84 ? 8.211 3.670 1.621 1.00 91.38 84 SER A O 1
ATOM 652 N N . LEU A 1 85 ? 8.266 1.930 0.201 1.00 92.75 85 LEU A N 1
ATOM 653 C CA . LEU A 1 85 ? 6.812 1.756 0.121 1.00 92.75 85 LEU A CA 1
ATOM 654 C C . LEU A 1 85 ? 6.202 1.412 1.487 1.00 92.75 85 LEU A C 1
ATOM 656 O O . LEU A 1 85 ? 5.135 1.909 1.834 1.00 92.75 85 LEU A O 1
ATOM 660 N N . LYS A 1 86 ? 6.881 0.597 2.303 1.00 91.19 86 LYS A N 1
ATOM 661 C CA . LYS A 1 86 ? 6.441 0.313 3.678 1.00 91.19 86 LYS A CA 1
ATOM 662 C C . LYS A 1 86 ? 6.485 1.551 4.570 1.00 91.19 86 LYS A C 1
ATOM 664 O O . LYS A 1 86 ? 5.582 1.732 5.381 1.00 91.19 86 LYS A O 1
ATOM 669 N N . ALA A 1 87 ? 7.514 2.387 4.445 1.00 90.06 87 ALA A N 1
ATOM 670 C CA . ALA A 1 87 ? 7.603 3.632 5.202 1.00 90.06 87 ALA A CA 1
ATOM 671 C C . ALA A 1 87 ? 6.478 4.603 4.816 1.00 90.06 87 ALA A C 1
ATOM 673 O O . ALA A 1 87 ? 5.840 5.164 5.698 1.00 90.06 87 ALA A O 1
ATOM 674 N N . GLU A 1 88 ? 6.190 4.739 3.521 1.00 90.94 88 GLU A N 1
ATOM 675 C CA . GLU A 1 88 ? 5.093 5.569 3.014 1.00 90.94 88 GLU A CA 1
ATOM 676 C C . GLU A 1 88 ? 3.721 5.055 3.459 1.00 90.94 88 GLU A C 1
ATOM 678 O O . GLU A 1 88 ? 2.905 5.831 3.937 1.00 90.94 88 GLU A O 1
ATOM 683 N N . PHE A 1 89 ? 3.477 3.744 3.415 1.00 92.94 89 PHE A N 1
ATOM 684 C CA . PHE A 1 89 ? 2.230 3.169 3.927 1.00 92.94 89 PHE A CA 1
ATOM 685 C C . PHE A 1 89 ? 1.958 3.562 5.390 1.00 92.94 89 PHE A C 1
ATOM 687 O O . PHE A 1 89 ? 0.833 3.900 5.762 1.00 92.94 89 PHE A O 1
ATOM 694 N N . ARG A 1 90 ? 3.003 3.557 6.226 1.00 90.75 90 ARG A N 1
ATOM 695 C CA . ARG A 1 90 ? 2.906 3.886 7.657 1.00 90.75 90 ARG A CA 1
ATOM 696 C C . ARG A 1 90 ? 2.566 5.348 7.934 1.00 90.75 90 ARG A C 1
ATOM 698 O O . ARG A 1 90 ? 2.229 5.656 9.069 1.00 90.75 90 ARG A O 1
ATOM 705 N N . THR A 1 91 ? 2.650 6.241 6.948 1.00 92.81 91 THR A N 1
ATOM 706 C CA . THR A 1 91 ? 2.229 7.640 7.119 1.00 92.81 91 THR A CA 1
ATOM 707 C C . THR A 1 91 ? 0.738 7.841 6.843 1.00 92.81 91 THR A C 1
ATOM 709 O O . THR A 1 91 ? 0.178 8.849 7.268 1.00 92.81 91 THR A O 1
ATOM 712 N N . ILE A 1 92 ? 0.082 6.887 6.170 1.00 94.69 92 ILE A N 1
ATOM 713 C CA . ILE A 1 92 ? -1.347 6.956 5.827 1.00 94.69 92 ILE A CA 1
ATOM 714 C C . ILE A 1 92 ? -2.217 6.624 7.046 1.00 94.69 92 ILE A C 1
ATOM 716 O O . ILE A 1 92 ? -3.233 7.278 7.299 1.00 94.69 92 ILE A O 1
ATOM 720 N N . LEU A 1 93 ? -1.822 5.595 7.798 1.00 92.75 93 LEU A N 1
ATOM 721 C CA . LEU A 1 93 ? -2.523 5.141 8.997 1.00 92.75 93 LEU A CA 1
ATOM 722 C C . LEU A 1 93 ? -1.894 5.739 10.255 1.00 92.75 93 LEU A C 1
ATOM 724 O O . LEU A 1 93 ? -0.684 5.940 10.327 1.00 92.75 93 LEU A O 1
ATOM 728 N N . THR A 1 94 ? -2.704 5.984 11.284 1.00 91.69 94 THR A N 1
ATOM 729 C CA . THR A 1 94 ? -2.158 6.309 12.608 1.00 91.69 94 THR A CA 1
ATOM 730 C C . THR A 1 94 ? -1.484 5.078 13.217 1.00 91.69 94 THR A C 1
ATOM 732 O O . THR A 1 94 ? -1.840 3.944 12.876 1.00 91.69 94 THR A O 1
ATOM 735 N N . PRO A 1 95 ? -0.570 5.257 14.187 1.00 90.25 95 PRO A N 1
ATOM 736 C CA . PRO A 1 95 ? 0.001 4.131 14.923 1.00 90.25 95 PRO A CA 1
ATOM 737 C C . PRO A 1 95 ? -1.066 3.219 15.551 1.00 90.25 95 PRO A C 1
ATOM 739 O O . PRO A 1 95 ? -0.912 2.000 15.568 1.00 90.25 95 PRO A O 1
ATOM 742 N N . GLN A 1 96 ? -2.181 3.781 16.035 1.00 90.25 96 GLN A N 1
ATOM 743 C CA . GLN A 1 96 ? -3.279 2.998 16.609 1.00 90.25 96 GLN A CA 1
ATOM 744 C C . GLN A 1 96 ? -4.023 2.167 15.552 1.00 90.25 96 GLN A C 1
ATOM 746 O O . GLN A 1 96 ? -4.306 0.993 15.793 1.00 90.25 96 GLN A O 1
ATOM 751 N N . GLU A 1 97 ? -4.320 2.746 14.388 1.00 93.12 97 GLU A N 1
ATOM 752 C CA . GLU A 1 97 ? -4.970 2.051 13.267 1.00 93.12 97 GLU A CA 1
ATOM 753 C C . GLU A 1 97 ? -4.081 0.934 12.717 1.00 93.12 97 GLU A C 1
ATOM 755 O O . GLU A 1 97 ? -4.543 -0.189 12.508 1.00 93.12 97 GLU A O 1
ATOM 760 N N . LEU A 1 98 ? -2.788 1.217 12.547 1.00 90.88 98 LEU A N 1
ATOM 761 C CA . LEU A 1 98 ? -1.809 0.246 12.076 1.00 90.88 98 LEU A CA 1
ATOM 762 C C . LEU A 1 98 ? -1.662 -0.922 13.056 1.00 90.88 98 LEU A C 1
ATOM 764 O O . LEU A 1 98 ? -1.649 -2.084 12.640 1.00 90.88 98 LEU A O 1
ATOM 768 N N . LYS A 1 99 ? -1.627 -0.639 14.362 1.00 90.62 99 LYS A N 1
ATOM 769 C CA . LYS A 1 99 ? -1.620 -1.668 15.405 1.00 90.62 99 LYS A CA 1
ATOM 770 C C . LYS A 1 99 ? -2.892 -2.517 15.372 1.00 90.62 99 LYS A C 1
ATOM 772 O O . LYS A 1 99 ? -2.808 -3.741 15.471 1.00 90.62 99 LYS A O 1
ATOM 777 N N . ALA A 1 100 ? -4.061 -1.896 15.211 1.00 90.75 100 ALA A N 1
ATOM 778 C CA . ALA A 1 100 ? -5.338 -2.605 15.129 1.00 90.75 100 ALA A CA 1
ATOM 779 C C . ALA A 1 100 ? -5.408 -3.525 13.900 1.00 90.75 100 ALA A C 1
ATOM 781 O O . ALA A 1 100 ? -5.778 -4.695 14.029 1.00 90.75 100 ALA A O 1
ATOM 782 N N . TYR A 1 101 ? -4.975 -3.033 12.736 1.00 91.62 101 TYR A N 1
ATOM 783 C CA . TYR A 1 101 ? -4.840 -3.835 11.522 1.00 91.62 101 TYR A CA 1
ATOM 784 C C . TYR A 1 101 ? -3.894 -5.022 11.745 1.00 91.62 101 TYR A C 1
ATOM 786 O O . TYR A 1 101 ? -4.274 -6.172 11.524 1.00 91.62 101 TYR A O 1
ATOM 794 N N . SER A 1 102 ? -2.699 -4.767 12.282 1.00 90.38 102 SER A N 1
ATOM 795 C CA . SER A 1 102 ? -1.664 -5.787 12.509 1.00 90.38 102 SER A CA 1
ATOM 796 C C . SER A 1 102 ? -2.102 -6.869 13.499 1.00 90.38 102 SER A C 1
ATOM 798 O O . SER A 1 102 ? -1.825 -8.051 13.297 1.00 90.38 102 SER A O 1
ATOM 800 N N . ALA A 1 103 ? -2.856 -6.497 14.537 1.00 89.25 103 ALA A N 1
ATOM 801 C CA . ALA A 1 103 ? -3.395 -7.442 15.513 1.00 89.25 103 ALA A CA 1
ATOM 802 C C . ALA A 1 103 ? -4.375 -8.451 14.889 1.00 89.25 103 ALA A C 1
ATOM 804 O O . ALA A 1 103 ? -4.464 -9.590 15.347 1.00 89.25 103 ALA A O 1
ATOM 805 N N . LYS A 1 104 ? -5.106 -8.039 13.850 1.00 88.00 104 LYS A N 1
ATOM 806 C CA . LYS A 1 104 ? -6.131 -8.840 13.167 1.00 88.00 104 LYS A CA 1
ATOM 807 C C . LYS A 1 104 ? -5.608 -9.537 11.906 1.00 88.00 104 LYS A C 1
ATOM 809 O O . LYS A 1 104 ? -6.122 -10.590 11.540 1.00 88.00 104 LYS A O 1
ATOM 814 N N . ARG A 1 105 ? -4.576 -8.983 11.266 1.00 87.56 105 ARG A N 1
ATOM 815 C CA . ARG A 1 105 ? -3.906 -9.500 10.062 1.00 87.56 105 ARG A CA 1
ATOM 816 C C . ARG A 1 105 ? -2.438 -9.838 10.345 1.00 87.56 105 ARG A C 1
ATOM 818 O O . ARG A 1 105 ? -1.533 -9.387 9.646 1.00 87.56 105 ARG A O 1
ATOM 825 N N . ARG A 1 106 ? -2.188 -10.644 11.382 1.00 82.25 106 ARG A N 1
ATOM 826 C CA . ARG A 1 106 ? -0.827 -11.084 11.735 1.00 82.25 106 ARG A CA 1
ATOM 827 C C . ARG A 1 106 ? -0.149 -11.748 10.534 1.00 82.25 106 ARG A C 1
ATOM 829 O O . ARG A 1 106 ? -0.711 -12.660 9.936 1.00 82.25 106 ARG A O 1
ATOM 836 N N . GLY A 1 107 ? 1.054 -11.290 10.194 1.00 79.56 107 GLY A N 1
ATOM 837 C CA . GLY A 1 107 ? 1.823 -11.806 9.056 1.00 79.56 107 GLY A CA 1
ATOM 838 C C . GLY A 1 107 ? 1.439 -11.227 7.690 1.00 79.56 107 GLY A C 1
ATOM 839 O O . GLY A 1 107 ? 2.072 -11.583 6.698 1.00 79.56 107 GLY A O 1
ATOM 840 N N . ALA A 1 108 ? 0.456 -10.322 7.608 1.00 83.25 108 ALA A N 1
ATOM 841 C CA . ALA A 1 108 ? 0.202 -9.586 6.374 1.00 83.25 108 ALA A CA 1
ATOM 842 C C . ALA A 1 108 ? 1.388 -8.678 6.020 1.00 83.25 108 ALA A C 1
ATOM 844 O O . ALA A 1 108 ? 2.110 -8.189 6.887 1.00 83.25 108 ALA A O 1
ATOM 845 N N . TYR A 1 109 ? 1.576 -8.426 4.725 1.00 82.50 109 TYR A N 1
ATOM 846 C CA . TYR A 1 109 ? 2.766 -7.753 4.196 1.00 82.50 109 TYR A CA 1
ATOM 847 C C . TYR A 1 109 ? 3.030 -6.356 4.794 1.00 82.50 109 TYR A C 1
ATOM 849 O O . TYR A 1 109 ? 4.190 -5.962 4.967 1.00 82.50 109 TYR A O 1
ATOM 857 N N . TYR A 1 110 ? 1.955 -5.636 5.126 1.00 83.62 110 TYR A N 1
ATOM 858 C CA . TYR A 1 110 ? 1.979 -4.305 5.735 1.00 83.62 110 TYR A CA 1
ATOM 859 C C . TYR A 1 110 ? 1.700 -4.300 7.242 1.00 83.62 110 TYR A C 1
ATOM 861 O O . TYR A 1 110 ? 1.735 -3.234 7.857 1.00 83.62 110 TYR A O 1
ATOM 869 N N . ALA A 1 111 ? 1.441 -5.462 7.847 1.00 82.12 111 ALA A N 1
ATOM 870 C CA . ALA A 1 111 ? 1.321 -5.551 9.293 1.00 82.12 111 ALA A CA 1
ATOM 871 C C . ALA A 1 111 ? 2.676 -5.250 9.946 1.00 82.12 111 ALA A C 1
ATOM 873 O O . ALA A 1 111 ? 3.743 -5.593 9.424 1.00 82.12 111 ALA A O 1
ATOM 874 N N . GLU A 1 112 ? 2.640 -4.616 11.112 1.00 78.12 112 GLU A N 1
ATOM 875 C CA . GLU A 1 112 ? 3.795 -4.577 11.991 1.00 78.12 112 GLU A CA 1
ATOM 876 C C . GLU A 1 112 ? 4.153 -6.016 12.367 1.00 78.12 112 GLU A C 1
ATOM 878 O O . GLU A 1 112 ? 3.336 -6.774 12.892 1.00 78.12 112 GLU A O 1
ATOM 883 N N . THR A 1 113 ? 5.386 -6.414 12.061 1.00 65.81 113 THR A N 1
ATOM 884 C CA . THR A 1 113 ? 5.988 -7.569 12.719 1.00 65.81 113 THR A CA 1
ATOM 885 C C . THR A 1 113 ? 6.134 -7.202 14.187 1.00 65.81 113 THR A C 1
ATOM 887 O O . THR A 1 113 ? 6.589 -6.091 14.460 1.00 65.81 113 THR A O 1
ATOM 890 N N . ASP A 1 114 ? 5.764 -8.099 15.107 1.00 53.78 114 ASP A N 1
ATOM 891 C CA . ASP A 1 114 ? 5.997 -7.947 16.551 1.00 53.78 114 ASP A CA 1
ATOM 892 C C . ASP A 1 114 ? 7.507 -7.784 16.820 1.00 53.78 114 ASP A C 1
ATOM 894 O O . ASP A 1 114 ? 8.227 -8.715 17.178 1.00 53.78 114 ASP A O 1
ATOM 898 N N . SER A 1 115 ? 8.028 -6.583 16.607 1.00 43.06 115 SER A N 1
ATOM 899 C CA . SER A 1 115 ? 9.408 -6.219 16.870 1.00 43.06 115 SER A CA 1
ATOM 900 C C . SER A 1 115 ? 9.486 -5.758 18.316 1.00 43.06 115 SER A C 1
ATOM 902 O O . SER A 1 115 ? 9.544 -4.561 18.573 1.00 43.06 115 SER A O 1
ATOM 904 N N . THR A 1 116 ? 9.401 -6.717 19.247 1.00 41.56 116 THR A N 1
ATOM 905 C CA . THR A 1 116 ? 10.128 -6.802 20.537 1.00 41.56 116 THR A CA 1
ATOM 906 C C . THR A 1 116 ? 9.476 -7.836 21.469 1.00 41.56 116 THR A C 1
ATOM 908 O O . THR A 1 116 ? 8.855 -7.505 22.472 1.00 41.56 116 THR A O 1
ATOM 911 N N . ILE A 1 117 ? 9.733 -9.128 21.237 1.00 41.19 117 ILE A N 1
ATOM 912 C CA . ILE A 1 117 ? 10.090 -9.962 22.393 1.00 41.19 117 ILE A CA 1
ATOM 913 C C . ILE A 1 117 ? 11.574 -9.694 22.612 1.00 41.19 117 ILE A C 1
ATOM 915 O O . ILE A 1 117 ? 12.435 -10.382 22.063 1.00 41.19 117 ILE A O 1
ATOM 919 N N . THR A 1 118 ? 11.878 -8.649 23.382 1.00 38.88 118 THR A N 1
ATOM 920 C CA . THR A 1 118 ? 13.172 -8.535 24.050 1.00 38.88 118 THR A CA 1
ATOM 921 C C . THR A 1 118 ? 13.294 -9.774 24.926 1.00 38.88 118 THR A C 1
ATOM 923 O O .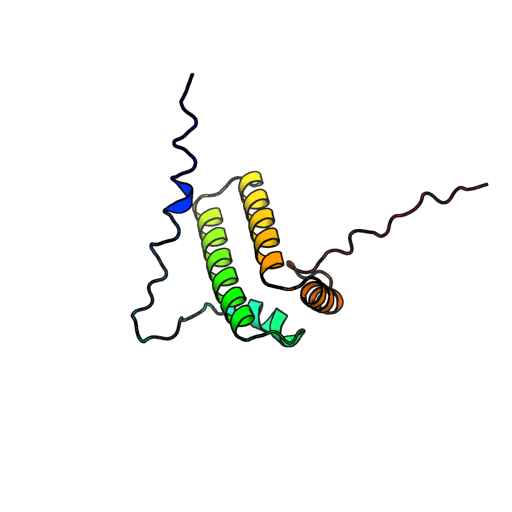 THR A 1 118 ? 12.771 -9.818 26.036 1.00 38.88 118 THR A O 1
ATOM 926 N N . ARG A 1 119 ? 13.938 -10.828 24.416 1.00 42.81 119 ARG A N 1
ATOM 927 C CA . ARG A 1 119 ? 14.452 -11.891 25.272 1.00 42.81 119 ARG A CA 1
ATOM 928 C C . ARG A 1 119 ? 15.557 -11.244 26.093 1.00 42.81 119 ARG A C 1
ATOM 930 O O . ARG A 1 119 ? 16.701 -11.187 25.655 1.00 42.81 119 ARG A O 1
ATOM 937 N N . GLN A 1 120 ? 15.199 -10.702 27.256 1.00 43.56 120 GLN A N 1
ATOM 938 C CA . GLN A 1 120 ? 16.173 -10.491 28.316 1.00 43.56 120 GLN A CA 1
ATOM 939 C C . GLN A 1 120 ? 16.917 -11.825 28.476 1.00 43.56 120 GLN A C 1
ATOM 941 O O . GLN A 1 120 ? 16.251 -12.851 28.654 1.00 43.56 120 GLN A O 1
ATOM 946 N N . PRO A 1 121 ? 18.256 -11.868 28.375 1.00 48.84 121 PRO A N 1
ATOM 947 C CA . PRO A 1 121 ? 18.986 -13.032 28.833 1.00 48.84 121 PRO A CA 1
ATOM 948 C C . PRO A 1 121 ? 18.697 -13.150 30.329 1.00 48.84 121 PRO A C 1
ATOM 950 O O . PRO A 1 121 ? 19.184 -12.364 31.139 1.00 48.84 121 PRO A O 1
ATOM 953 N N . GLY A 1 122 ? 17.803 -14.079 30.671 1.00 49.84 122 GLY A N 1
ATOM 954 C CA . GLY A 1 122 ? 17.489 -14.423 32.044 1.00 49.84 122 GLY A CA 1
ATOM 955 C C . GLY A 1 122 ? 18.788 -14.787 32.741 1.00 49.84 122 GLY A C 1
ATOM 956 O O . GLY A 1 122 ? 19.441 -15.766 32.384 1.00 49.84 122 GLY A O 1
ATOM 957 N N . ASN A 1 123 ? 19.160 -13.941 33.694 1.00 58.69 123 ASN A N 1
ATOM 958 C CA . ASN A 1 123 ? 20.286 -14.100 34.589 1.00 58.69 123 ASN A CA 1
ATOM 959 C C . ASN A 1 123 ? 20.092 -15.413 35.366 1.00 58.69 123 ASN A C 1
ATOM 961 O O . ASN A 1 123 ? 19.357 -15.446 36.353 1.00 58.69 123 ASN A O 1
ATOM 965 N N . ARG A 1 124 ? 20.680 -16.511 34.874 1.00 52.75 124 ARG A N 1
ATOM 966 C CA . ARG A 1 124 ? 20.773 -17.768 35.621 1.00 52.75 124 ARG A CA 1
ATOM 967 C C . ARG A 1 124 ? 21.761 -17.530 36.757 1.00 52.75 124 ARG A C 1
ATOM 969 O O . ARG A 1 124 ? 22.964 -17.481 36.521 1.00 52.75 124 ARG A O 1
ATOM 976 N N . ARG A 1 125 ? 21.217 -17.289 37.947 1.00 58.53 125 ARG A N 1
ATOM 977 C CA . ARG A 1 125 ? 21.926 -17.526 39.202 1.00 58.53 125 ARG A CA 1
ATOM 978 C C . ARG A 1 125 ? 21.928 -19.016 39.498 1.00 58.53 125 ARG A C 1
ATOM 980 O O . ARG A 1 125 ? 20.921 -19.666 39.135 1.00 58.53 125 ARG A O 1
#

Secondary structure (DSSP, 8-state):
----SSSSSTTTGGGSSS----TTSPP---HHHHHHHHHHHTTS---HHHHHHHHHHHHHHHHHHHHHHHTT--HHHHHHHHHHHHHHHHHHS-HHHHHHHHHHSTT-TTSPP------------

pLDDT: mean 77.13, std 20.65, range [38.88, 95.94]

Organism: NCBI:txid2695274